Protein AF-A0A537KDX7-F1 (afdb_monomer)

Secondary structure (DSSP, 8-state):
--PPPPPP-PPPP--PPPHHHHHHHHHHHHHHHHHHHHHHHHHHHHHHHHHHHHHHHHHHHHHHHHHHHHTS---S--S----SEEEEEETTSPPPEE--TT-S--SS-PEEPPPPPTT--EEEEEEEEEEETTTEEEEEEEEEEEEETTEEEEEEEEEEE--PPPP-

Structure (mmCIF, N/CA/C/O backbone):
data_AF-A0A537KDX7-F1
#
_entry.id   AF-A0A537KDX7-F1
#
loop_
_atom_site.group_PDB
_atom_site.id
_atom_site.type_symbol
_atom_site.label_atom_id
_atom_site.label_alt_id
_atom_site.label_comp_id
_atom_site.label_asym_id
_atom_site.label_entity_id
_atom_site.label_seq_id
_atom_site.pdbx_PDB_ins_code
_atom_site.Cartn_x
_atom_site.Cartn_y
_atom_site.Cartn_z
_atom_site.occupancy
_atom_site.B_iso_or_equiv
_atom_site.auth_seq_id
_atom_site.auth_comp_id
_atom_site.auth_asym_id
_atom_site.auth_atom_id
_atom_site.pdbx_PDB_model_num
ATOM 1 N N . MET A 1 1 ? 68.670 22.300 -76.523 1.00 43.84 1 MET A N 1
ATOM 2 C CA . MET A 1 1 ? 68.417 22.563 -75.090 1.00 43.84 1 MET A CA 1
ATOM 3 C C . MET A 1 1 ? 67.185 21.775 -74.687 1.00 43.84 1 MET A C 1
ATOM 5 O O . MET A 1 1 ? 66.101 22.078 -75.159 1.00 43.84 1 MET A O 1
ATOM 9 N N . SER A 1 2 ? 67.375 20.703 -73.927 1.00 44.22 2 SER A N 1
ATOM 10 C CA . SER A 1 2 ? 66.351 19.723 -73.549 1.00 44.22 2 SER A CA 1
ATOM 11 C C . SER A 1 2 ? 66.061 19.840 -72.051 1.00 44.22 2 SER A C 1
ATOM 13 O O . SER A 1 2 ? 66.979 19.718 -71.242 1.00 44.22 2 SER A O 1
ATOM 15 N N . HIS A 1 3 ? 64.804 20.109 -71.690 1.00 48.22 3 HIS A N 1
ATOM 16 C CA . HIS A 1 3 ? 64.351 20.210 -70.299 1.00 48.22 3 HIS A CA 1
ATOM 17 C C . HIS A 1 3 ? 64.271 18.824 -69.631 1.00 48.22 3 HIS A C 1
ATOM 19 O O . HIS A 1 3 ? 63.777 17.886 -70.260 1.00 48.22 3 HIS A O 1
ATOM 25 N N . PRO A 1 4 ? 64.699 18.673 -68.363 1.00 58.78 4 PRO A N 1
ATOM 26 C CA . PRO A 1 4 ? 64.506 17.438 -67.616 1.00 58.78 4 PRO A CA 1
ATOM 27 C C . PRO A 1 4 ? 63.061 17.324 -67.105 1.00 58.78 4 PRO A C 1
ATOM 29 O O . PRO A 1 4 ? 62.503 18.260 -66.534 1.00 58.78 4 PRO A O 1
ATOM 32 N N . VAL A 1 5 ? 62.467 16.148 -67.304 1.00 63.41 5 VAL A N 1
ATOM 33 C CA . VAL A 1 5 ? 61.167 15.751 -66.749 1.00 63.41 5 VAL A CA 1
ATOM 34 C C . VAL A 1 5 ? 61.370 15.325 -65.293 1.00 63.41 5 VAL A C 1
ATOM 36 O O . VAL A 1 5 ? 62.139 14.406 -65.020 1.00 63.41 5 VAL A O 1
ATOM 39 N N . TYR A 1 6 ? 60.679 15.970 -64.352 1.00 64.06 6 TYR A N 1
ATOM 40 C CA . TYR A 1 6 ? 60.616 15.508 -62.964 1.00 64.06 6 TYR A CA 1
ATOM 41 C C . TYR A 1 6 ? 59.585 14.375 -62.845 1.00 64.06 6 TYR A C 1
ATOM 43 O O . TYR A 1 6 ? 58.424 14.590 -63.201 1.00 64.06 6 TYR A O 1
ATOM 51 N N . PRO A 1 7 ? 59.941 13.186 -62.324 1.00 57.25 7 PRO A N 1
ATOM 52 C CA . PRO A 1 7 ? 58.948 12.170 -62.019 1.00 57.25 7 PRO A CA 1
ATOM 53 C C . PRO A 1 7 ? 58.083 12.649 -60.848 1.00 57.25 7 PRO A C 1
ATOM 55 O O . PRO A 1 7 ? 58.576 12.987 -59.769 1.00 57.25 7 PRO A O 1
ATOM 58 N N . GLY A 1 8 ? 56.778 12.722 -61.106 1.00 53.59 8 GLY A N 1
ATOM 59 C CA . GLY A 1 8 ? 55.772 13.183 -60.163 1.00 53.59 8 GLY A CA 1
ATOM 60 C C . GLY A 1 8 ? 55.800 12.398 -58.855 1.00 53.59 8 GLY A C 1
ATOM 61 O O . GLY A 1 8 ? 55.867 11.169 -58.836 1.00 53.59 8 GLY A O 1
ATOM 62 N N . ARG A 1 9 ? 55.702 13.122 -57.737 1.00 55.25 9 ARG A N 1
ATOM 63 C CA . ARG A 1 9 ? 55.339 12.530 -56.449 1.00 55.25 9 ARG A CA 1
ATOM 64 C C . ARG A 1 9 ? 53.934 11.951 -56.573 1.00 55.25 9 ARG A C 1
ATOM 66 O O . ARG A 1 9 ? 52.971 12.702 -56.700 1.00 55.25 9 ARG A O 1
ATOM 73 N N . SER A 1 10 ? 53.810 10.633 -56.484 1.00 59.00 10 SER A N 1
ATOM 74 C CA . SER A 1 10 ? 52.524 10.001 -56.207 1.00 59.00 10 SER A CA 1
ATOM 75 C C . SER A 1 10 ? 52.040 10.480 -54.827 1.00 59.00 10 SER A C 1
ATOM 77 O O . SER A 1 10 ? 52.802 10.375 -53.858 1.00 59.00 10 SER A O 1
ATOM 79 N N . PRO A 1 11 ? 50.821 11.030 -54.691 1.00 57.97 11 PRO A N 1
ATOM 80 C CA . PRO A 1 11 ? 50.271 11.331 -53.377 1.00 57.97 11 PRO A CA 1
ATOM 81 C C . PRO A 1 11 ? 50.150 10.027 -52.578 1.00 57.97 11 PRO A C 1
ATOM 83 O O . PRO A 1 11 ? 49.648 9.019 -53.076 1.00 57.97 11 PRO A O 1
ATOM 86 N N . ARG A 1 12 ? 50.655 10.027 -51.336 1.00 57.28 12 ARG A N 1
ATOM 87 C CA . ARG A 1 12 ? 50.469 8.909 -50.400 1.00 57.28 12 ARG A CA 1
ATOM 88 C C . ARG A 1 12 ? 48.969 8.722 -50.184 1.00 57.28 12 ARG A C 1
ATOM 90 O O . ARG A 1 12 ? 48.268 9.677 -49.866 1.00 57.28 12 ARG A O 1
ATOM 97 N N . GLY A 1 13 ? 48.515 7.497 -50.436 1.00 54.50 13 GLY A N 1
ATOM 98 C CA . GLY A 1 13 ? 47.115 7.153 -50.621 1.00 54.50 13 GLY A CA 1
ATOM 99 C C . GLY A 1 13 ? 46.193 7.642 -49.510 1.00 54.50 13 GLY A C 1
ATOM 100 O O . GLY A 1 13 ? 46.395 7.341 -48.334 1.00 54.50 13 GLY A O 1
ATOM 101 N N . GLN A 1 14 ? 45.113 8.302 -49.923 1.00 54.16 14 GLN A N 1
ATOM 102 C CA . GLN A 1 14 ? 43.831 8.152 -49.249 1.00 54.16 14 GLN A CA 1
ATOM 103 C C . GLN A 1 14 ? 43.504 6.655 -49.258 1.00 54.16 14 GLN A C 1
ATOM 105 O O . GLN A 1 14 ? 43.046 6.112 -50.263 1.00 54.16 14 GLN A O 1
ATOM 110 N N . ARG A 1 15 ? 43.814 5.952 -48.166 1.00 57.34 15 ARG A N 1
ATOM 111 C CA . ARG A 1 15 ? 43.278 4.610 -47.946 1.00 57.34 15 ARG A CA 1
ATOM 112 C C . ARG A 1 15 ? 41.784 4.784 -47.699 1.00 57.34 15 ARG A C 1
ATOM 114 O O . ARG A 1 15 ? 41.383 5.229 -46.629 1.00 57.34 15 ARG A O 1
ATOM 121 N N . GLY A 1 16 ? 40.987 4.516 -48.731 1.00 61.62 16 GLY A N 1
ATOM 122 C CA . GLY A 1 16 ? 39.553 4.321 -48.574 1.00 61.62 16 GLY A CA 1
ATOM 123 C C . GLY A 1 16 ? 39.299 3.221 -47.546 1.00 61.62 16 GLY A C 1
ATOM 124 O O . GLY A 1 16 ? 40.074 2.268 -47.453 1.00 61.62 16 GLY A O 1
ATOM 125 N N . PHE A 1 17 ? 38.241 3.396 -46.761 1.00 59.91 17 PHE A N 1
ATOM 126 C CA . PHE A 1 17 ? 37.810 2.442 -45.747 1.00 59.91 17 PHE A CA 1
ATOM 127 C C . PHE A 1 17 ? 37.608 1.069 -46.397 1.00 59.91 17 PHE A C 1
ATOM 129 O O . PHE A 1 17 ? 36.909 0.947 -47.407 1.00 59.91 17 PHE A O 1
ATOM 136 N N . THR A 1 18 ? 38.253 0.039 -45.864 1.00 79.25 18 THR A N 1
ATOM 137 C CA . THR A 1 18 ? 38.094 -1.319 -46.388 1.00 79.25 18 THR A CA 1
ATOM 138 C C . THR A 1 18 ? 36.728 -1.874 -45.981 1.00 79.25 18 THR A C 1
ATOM 140 O O . THR A 1 18 ? 36.206 -1.548 -44.916 1.00 79.25 18 THR A O 1
ATOM 143 N N . ILE A 1 19 ? 36.141 -2.755 -46.803 1.00 74.56 19 ILE A N 1
ATOM 144 C CA . ILE A 1 19 ? 34.853 -3.414 -46.497 1.00 74.56 19 ILE A CA 1
ATOM 145 C C . ILE A 1 19 ? 34.894 -4.070 -45.105 1.00 74.56 19 ILE A C 1
ATOM 147 O O . ILE A 1 19 ? 33.922 -4.014 -44.357 1.00 74.56 19 ILE A O 1
ATOM 151 N N . ILE A 1 20 ? 36.045 -4.635 -44.733 1.00 79.44 20 ILE A N 1
ATOM 152 C CA . ILE A 1 20 ? 36.274 -5.261 -43.426 1.00 79.44 20 ILE A CA 1
ATOM 153 C C . ILE A 1 20 ? 36.180 -4.230 -42.295 1.00 79.44 20 ILE A C 1
ATOM 155 O O . ILE A 1 20 ? 35.521 -4.500 -41.293 1.00 79.44 20 ILE A O 1
ATOM 159 N N . GLU A 1 21 ? 36.775 -3.044 -42.450 1.00 76.62 21 GLU A N 1
ATOM 160 C CA . GLU A 1 21 ? 36.653 -1.961 -41.467 1.00 76.62 21 GLU A CA 1
ATOM 161 C C . GLU A 1 21 ? 35.195 -1.496 -41.333 1.00 76.62 21 GLU A C 1
ATOM 163 O O . GLU A 1 21 ? 34.744 -1.251 -40.212 1.00 76.62 21 GLU A O 1
ATOM 168 N N . THR A 1 22 ? 34.418 -1.421 -42.426 1.00 81.44 22 THR A N 1
ATOM 169 C CA . THR A 1 22 ? 32.986 -1.050 -42.370 1.00 81.44 22 THR A CA 1
A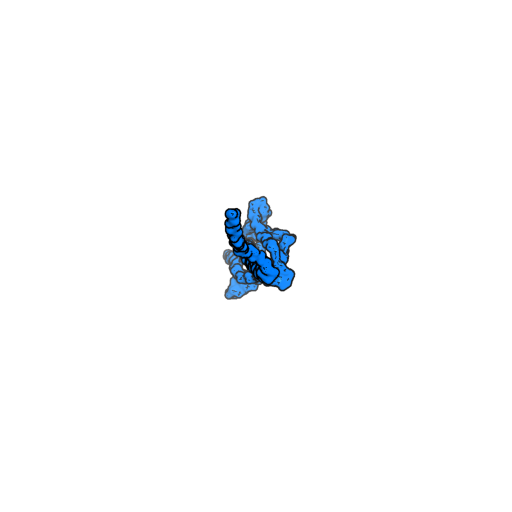TOM 170 C C . THR A 1 22 ? 32.162 -2.102 -41.640 1.00 81.44 22 THR A C 1
ATOM 172 O O . THR A 1 22 ? 31.346 -1.760 -40.783 1.00 81.44 22 THR A O 1
ATOM 175 N N . VAL A 1 23 ? 32.388 -3.382 -41.938 1.00 82.00 23 VAL A N 1
ATOM 176 C CA . VAL A 1 23 ? 31.689 -4.498 -41.287 1.00 82.00 23 VAL A CA 1
ATOM 177 C C . VAL A 1 23 ? 32.046 -4.567 -39.800 1.00 82.00 23 VAL A C 1
ATOM 179 O O . VAL A 1 23 ? 31.155 -4.686 -38.967 1.00 82.00 23 VAL A O 1
ATOM 182 N N . MET A 1 24 ? 33.322 -4.399 -39.440 1.00 83.62 24 MET A N 1
ATOM 183 C CA . MET A 1 24 ? 33.750 -4.321 -38.037 1.00 83.62 24 MET A CA 1
ATOM 184 C C . MET A 1 24 ? 33.134 -3.116 -37.318 1.00 83.62 24 MET A C 1
ATOM 186 O O . MET A 1 24 ? 32.617 -3.260 -36.214 1.00 83.62 24 MET A O 1
ATOM 190 N N . SER A 1 25 ? 33.134 -1.938 -37.947 1.00 79.88 25 SER A N 1
ATOM 191 C CA . SER A 1 25 ? 32.582 -0.715 -37.346 1.00 79.88 25 SER A CA 1
ATOM 192 C C . SER A 1 25 ? 31.074 -0.819 -37.128 1.00 79.88 25 SER A C 1
ATOM 194 O O . SER A 1 25 ? 30.577 -0.440 -36.073 1.00 79.88 25 SER A O 1
ATOM 196 N N . THR A 1 26 ? 30.341 -1.373 -38.096 1.00 84.12 26 THR A N 1
ATOM 197 C CA . THR A 1 26 ? 28.890 -1.596 -37.976 1.00 84.12 26 THR A CA 1
ATOM 198 C C . THR A 1 26 ? 28.559 -2.685 -36.961 1.00 84.12 26 THR A C 1
ATOM 200 O O . THR A 1 26 ? 27.623 -2.509 -36.185 1.00 84.12 26 THR A O 1
ATOM 203 N N . ALA A 1 27 ? 29.350 -3.761 -36.890 1.00 83.38 27 ALA A N 1
ATOM 204 C CA . ALA A 1 27 ? 29.192 -4.797 -35.874 1.00 83.38 27 ALA A CA 1
ATOM 205 C C . ALA A 1 27 ? 29.438 -4.252 -34.457 1.00 83.38 27 ALA A C 1
ATOM 207 O O . ALA A 1 27 ? 28.610 -4.454 -33.570 1.00 83.38 27 ALA A O 1
ATOM 208 N N . LEU A 1 28 ? 30.528 -3.505 -34.249 1.00 87.62 28 LEU A N 1
ATOM 209 C CA . LEU A 1 28 ? 30.831 -2.870 -32.962 1.00 87.62 28 LEU A CA 1
ATOM 210 C C . LEU A 1 28 ? 29.760 -1.851 -32.571 1.00 87.62 28 LEU A C 1
ATOM 212 O O . LEU A 1 28 ? 29.307 -1.845 -31.428 1.00 87.62 28 LEU A O 1
ATOM 216 N N . LEU A 1 29 ? 29.305 -1.033 -33.521 1.00 88.12 29 LEU A N 1
ATOM 217 C CA . LEU A 1 29 ? 28.218 -0.087 -33.289 1.00 88.12 29 LEU A CA 1
ATOM 218 C C . LEU A 1 29 ? 26.916 -0.813 -32.920 1.00 88.12 29 LEU A C 1
ATOM 220 O O . LEU A 1 29 ? 26.250 -0.414 -31.969 1.00 88.12 29 LEU A O 1
ATOM 224 N N . GLY A 1 30 ? 26.587 -1.911 -33.603 1.00 83.56 30 GLY A N 1
ATOM 225 C CA . GLY A 1 30 ? 25.431 -2.746 -33.276 1.00 83.56 30 GLY A CA 1
ATOM 226 C C . GLY A 1 30 ? 25.497 -3.311 -31.855 1.00 83.56 30 GLY A C 1
ATOM 227 O O . GLY A 1 30 ? 24.522 -3.216 -31.110 1.00 83.56 30 GLY A O 1
ATOM 228 N N . ILE A 1 31 ? 26.658 -3.827 -31.441 1.00 87.44 31 ILE A N 1
ATOM 229 C CA . ILE A 1 31 ? 26.875 -4.344 -30.080 1.00 87.44 31 ILE A CA 1
ATOM 230 C C . ILE A 1 31 ? 26.728 -3.228 -29.038 1.00 87.44 31 ILE A C 1
ATOM 232 O O . ILE A 1 31 ? 26.066 -3.426 -28.016 1.00 87.44 31 ILE A O 1
ATOM 236 N N . LEU A 1 32 ? 27.299 -2.047 -29.292 1.00 86.06 32 LEU A N 1
ATOM 237 C CA . LEU A 1 32 ? 27.189 -0.901 -28.387 1.00 86.06 32 LEU A CA 1
ATOM 238 C C . LEU A 1 32 ? 25.740 -0.427 -28.244 1.00 86.06 32 LEU A C 1
ATOM 240 O O . LEU A 1 32 ? 25.285 -0.202 -27.123 1.00 86.06 32 LEU A O 1
ATOM 244 N N . VAL A 1 33 ? 24.997 -0.333 -29.351 1.00 90.06 33 VAL A N 1
ATOM 245 C CA . VAL A 1 33 ? 23.582 0.065 -29.342 1.00 90.06 33 VAL A CA 1
ATOM 246 C C . VAL A 1 33 ? 22.732 -0.948 -28.577 1.00 90.06 33 VAL A C 1
ATOM 248 O O . VAL A 1 33 ? 21.937 -0.549 -27.728 1.00 90.06 33 VAL A O 1
ATOM 251 N N . LEU A 1 34 ? 22.922 -2.250 -28.814 1.00 87.19 34 LEU A N 1
ATOM 252 C CA . LEU A 1 34 ? 22.186 -3.299 -28.101 1.00 87.19 34 LEU A CA 1
ATOM 253 C C . LEU A 1 34 ? 22.481 -3.285 -26.597 1.00 87.19 34 LEU A C 1
ATOM 255 O O . LEU A 1 34 ? 21.560 -3.393 -25.788 1.00 87.19 34 LEU A O 1
ATOM 259 N N . SER A 1 35 ? 23.746 -3.096 -26.220 1.00 82.69 35 SER A N 1
ATOM 260 C CA . SER A 1 35 ? 24.166 -3.032 -24.815 1.00 82.69 35 SER A CA 1
ATOM 261 C C . SER A 1 35 ? 23.595 -1.798 -24.112 1.00 82.69 35 SER A C 1
ATOM 263 O O . SER A 1 35 ? 23.054 -1.905 -23.011 1.00 82.69 35 SER A O 1
ATOM 265 N N . ALA A 1 36 ? 23.660 -0.633 -24.763 1.00 82.44 36 ALA A N 1
ATOM 266 C CA . ALA A 1 36 ? 23.103 0.612 -24.242 1.00 82.44 36 ALA A CA 1
ATOM 267 C C . ALA A 1 36 ? 21.577 0.530 -24.091 1.00 82.44 36 ALA A C 1
ATOM 269 O O . ALA A 1 36 ? 21.038 0.930 -23.059 1.00 82.44 36 ALA A O 1
ATOM 270 N N . LEU A 1 37 ? 20.883 -0.036 -25.083 1.00 87.62 37 LEU A N 1
ATOM 271 C CA . LEU A 1 37 ? 19.435 -0.221 -25.033 1.00 87.62 37 LEU A CA 1
ATOM 272 C C . LEU A 1 37 ? 19.030 -1.201 -23.925 1.00 87.62 37 LEU A C 1
ATOM 274 O O . LEU A 1 37 ? 18.112 -0.908 -23.161 1.00 87.62 37 LEU A O 1
ATOM 278 N N . GLY A 1 38 ? 19.739 -2.326 -23.792 1.00 83.88 38 GLY A N 1
ATOM 279 C CA . GLY A 1 38 ? 19.518 -3.288 -22.711 1.00 83.88 38 GLY A CA 1
ATOM 280 C C . GLY A 1 38 ? 19.712 -2.663 -21.327 1.00 83.88 38 GLY A C 1
ATOM 281 O O . GLY A 1 38 ? 18.856 -2.818 -20.456 1.00 83.88 38 GLY A O 1
ATOM 282 N N . GLY A 1 39 ? 20.788 -1.890 -21.144 1.00 79.88 39 GLY A N 1
ATOM 283 C CA . GLY A 1 39 ? 21.057 -1.168 -19.897 1.00 79.88 39 GLY A CA 1
ATOM 284 C C . GLY A 1 39 ? 20.000 -0.110 -19.572 1.00 79.88 39 GLY A C 1
ATOM 285 O O . GLY A 1 39 ? 19.565 -0.002 -18.426 1.00 79.88 39 GLY A O 1
ATOM 286 N N . LEU A 1 40 ? 19.530 0.632 -20.577 1.00 84.06 40 LEU A N 1
ATOM 287 C CA . LEU A 1 40 ? 18.494 1.653 -20.412 1.00 84.06 40 LEU A CA 1
ATOM 288 C C . LEU A 1 40 ? 17.144 1.031 -20.034 1.00 84.06 40 LEU A C 1
ATOM 290 O O . LEU A 1 40 ? 16.499 1.500 -19.096 1.00 84.06 40 LEU A O 1
ATOM 294 N N . LEU A 1 41 ? 16.734 -0.047 -20.709 1.00 82.88 41 LEU A N 1
ATOM 295 C CA . LEU A 1 41 ? 15.504 -0.772 -20.376 1.00 82.88 41 LEU A CA 1
ATOM 296 C C . LEU A 1 41 ? 15.564 -1.342 -18.956 1.00 82.88 41 LEU A C 1
ATOM 298 O O . LEU A 1 41 ? 14.611 -1.190 -18.192 1.00 82.88 41 LEU A O 1
ATOM 302 N N . PHE A 1 42 ? 16.700 -1.934 -18.579 1.00 80.38 42 PHE A N 1
ATOM 303 C CA . PHE A 1 42 ? 16.916 -2.431 -17.223 1.00 80.38 42 PHE A CA 1
ATOM 304 C C . PHE A 1 42 ? 16.827 -1.306 -16.181 1.00 80.38 42 PHE A C 1
ATOM 306 O O . PHE A 1 42 ? 16.100 -1.434 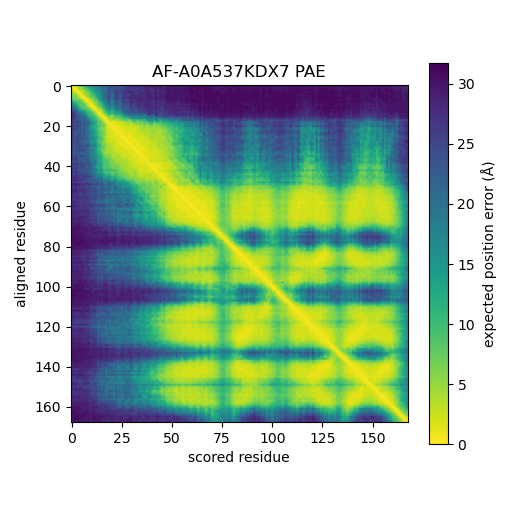-15.194 1.00 80.38 42 PHE A O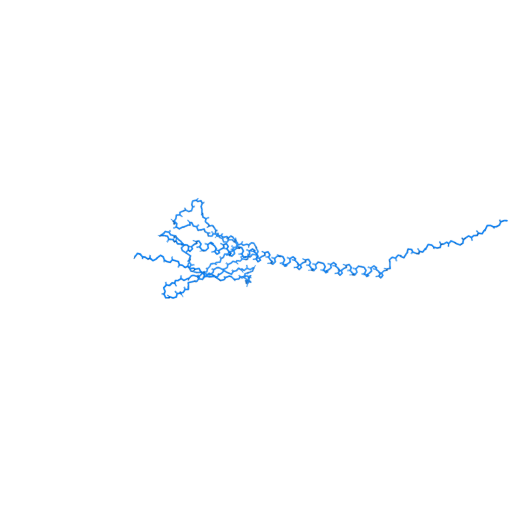 1
ATOM 313 N N . GLY A 1 43 ? 17.492 -0.174 -16.429 1.00 67.56 43 GLY A N 1
ATOM 314 C CA . GLY A 1 43 ? 17.446 0.995 -15.550 1.00 67.56 43 GLY A CA 1
ATOM 315 C C . GLY A 1 43 ? 16.033 1.563 -15.386 1.00 67.56 43 GLY A C 1
ATOM 316 O O . GLY A 1 43 ? 15.616 1.867 -14.270 1.00 67.56 43 GLY A O 1
ATOM 317 N N . MET A 1 44 ? 15.250 1.635 -16.468 1.00 76.81 44 MET A N 1
ATOM 318 C CA . MET A 1 44 ? 13.849 2.070 -16.406 1.00 76.81 44 MET A CA 1
ATOM 319 C C . MET A 1 44 ? 12.976 1.118 -15.584 1.00 76.81 44 MET A C 1
ATOM 321 O O . MET A 1 44 ? 12.132 1.577 -14.81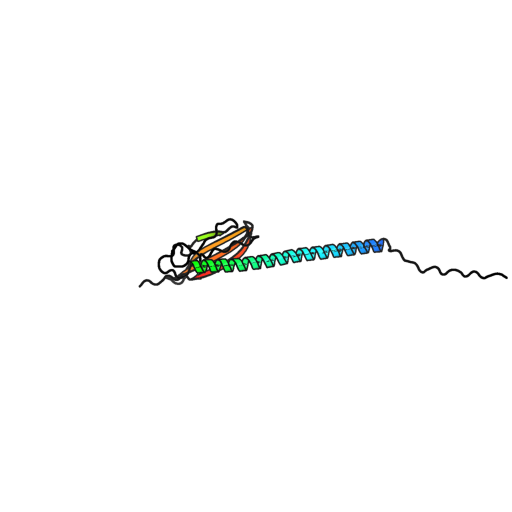3 1.00 76.81 44 MET A O 1
ATOM 325 N N . VAL A 1 45 ? 13.169 -0.197 -15.720 1.00 74.00 45 VAL A N 1
ATOM 326 C CA . VAL A 1 45 ? 12.440 -1.192 -14.917 1.00 74.00 45 VAL A CA 1
ATOM 327 C C . VAL A 1 45 ? 12.795 -1.052 -13.438 1.00 74.00 45 VAL A C 1
ATOM 329 O O . VAL A 1 45 ? 11.901 -1.052 -12.591 1.00 74.00 45 VAL A O 1
ATOM 332 N N . GLN A 1 46 ? 14.076 -0.860 -13.121 1.00 76.12 46 GLN A N 1
ATOM 333 C CA . GLN A 1 46 ? 14.527 -0.667 -11.745 1.00 76.12 46 GLN A CA 1
ATOM 334 C C . GLN A 1 46 ? 13.965 0.626 -11.131 1.00 76.12 46 GLN A C 1
ATOM 336 O O . GLN A 1 46 ? 13.473 0.599 -10.002 1.00 76.12 46 GLN A O 1
ATOM 341 N N . ALA A 1 47 ? 13.968 1.730 -11.884 1.00 69.62 47 ALA A N 1
ATOM 342 C CA . ALA A 1 47 ? 13.407 3.011 -11.452 1.00 69.62 47 ALA A CA 1
ATOM 343 C C . ALA A 1 47 ? 11.884 2.948 -11.246 1.00 69.62 47 ALA A C 1
ATOM 345 O O . ALA A 1 47 ? 11.362 3.485 -10.272 1.00 69.62 47 ALA A O 1
ATOM 346 N N . ARG A 1 48 ? 11.155 2.237 -12.114 1.00 73.81 48 ARG A N 1
ATOM 347 C CA . ARG A 1 48 ? 9.719 1.977 -11.903 1.00 73.81 48 ARG A CA 1
ATOM 348 C C . ARG A 1 48 ? 9.482 1.131 -10.656 1.00 73.81 48 ARG A C 1
ATOM 350 O O . ARG A 1 48 ? 8.565 1.406 -9.890 1.00 73.81 48 ARG A O 1
ATOM 357 N N . GLY A 1 49 ? 10.330 0.131 -10.421 1.00 76.19 49 GLY A N 1
ATOM 358 C CA . GLY A 1 49 ? 10.278 -0.686 -9.213 1.00 76.19 49 GLY A CA 1
ATOM 359 C C . GLY A 1 49 ? 10.456 0.140 -7.935 1.00 76.19 49 GLY A C 1
ATOM 360 O O . GLY A 1 49 ? 9.686 -0.033 -6.990 1.00 76.19 49 GLY A O 1
ATOM 361 N N . SER A 1 50 ? 11.426 1.061 -7.901 1.00 74.75 50 SER A N 1
ATOM 362 C CA . SER A 1 50 ? 11.641 1.933 -6.737 1.00 74.75 50 SER A CA 1
ATOM 363 C C . SER A 1 50 ? 10.503 2.937 -6.544 1.00 74.75 50 SER A C 1
ATOM 365 O O . SER A 1 50 ? 10.059 3.130 -5.413 1.00 74.75 50 SER A O 1
ATOM 367 N N . GLN A 1 51 ? 9.971 3.502 -7.630 1.00 82.94 51 GLN A N 1
ATOM 368 C CA . GLN A 1 51 ? 8.813 4.392 -7.583 1.0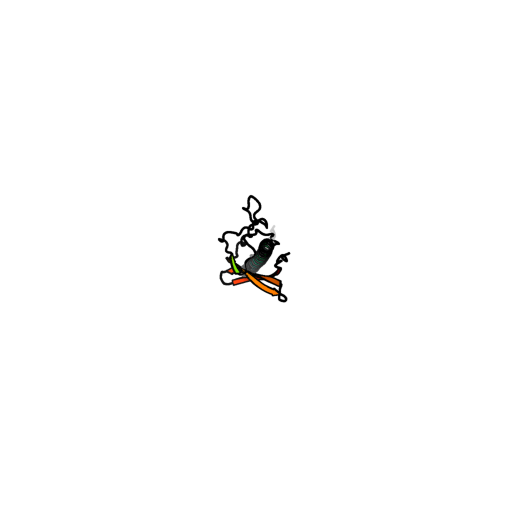0 82.94 51 GLN A CA 1
ATOM 369 C C . GLN A 1 51 ? 7.566 3.681 -7.036 1.00 82.94 51 GLN A C 1
ATOM 371 O O . GLN A 1 51 ? 6.902 4.216 -6.151 1.00 82.94 51 GLN A O 1
ATOM 376 N N . ASN A 1 52 ? 7.285 2.456 -7.489 1.00 85.75 52 ASN A N 1
ATOM 377 C CA . ASN A 1 52 ? 6.148 1.668 -7.004 1.00 85.75 52 ASN A CA 1
ATOM 378 C C . ASN A 1 52 ? 6.296 1.305 -5.522 1.00 85.75 52 ASN A C 1
ATOM 380 O O . ASN A 1 52 ? 5.315 1.330 -4.783 1.00 85.75 52 ASN A O 1
ATOM 384 N N . ARG A 1 53 ? 7.520 1.004 -5.063 1.00 84.38 53 ARG A N 1
ATOM 385 C CA . ARG A 1 53 ? 7.793 0.755 -3.638 1.00 84.38 53 ARG A CA 1
ATOM 386 C C . ARG A 1 53 ? 7.570 1.999 -2.787 1.00 84.38 53 ARG A C 1
ATOM 388 O O . ARG A 1 53 ? 6.956 1.889 -1.731 1.00 84.38 53 ARG A O 1
ATOM 395 N N . ALA A 1 54 ? 8.039 3.157 -3.247 1.00 84.75 54 ALA A N 1
ATOM 396 C CA . ALA A 1 54 ? 7.823 4.418 -2.550 1.00 84.75 54 ALA A CA 1
ATOM 397 C C . ALA A 1 54 ? 6.327 4.758 -2.473 1.00 84.75 54 ALA A C 1
ATOM 399 O O . ALA A 1 54 ? 5.826 5.025 -1.387 1.00 84.75 54 ALA A O 1
ATOM 400 N N . ALA A 1 55 ? 5.601 4.652 -3.591 1.00 87.50 55 ALA A N 1
ATOM 401 C CA . ALA A 1 55 ? 4.160 4.895 -3.637 1.00 87.50 55 ALA A CA 1
ATOM 402 C C . ALA A 1 55 ? 3.380 3.948 -2.708 1.00 87.50 55 ALA A C 1
ATOM 404 O O . ALA A 1 55 ? 2.518 4.396 -1.950 1.00 87.50 55 ALA A O 1
ATOM 405 N N . ALA A 1 56 ? 3.720 2.653 -2.718 1.00 88.75 56 ALA A N 1
ATOM 406 C CA . ALA A 1 56 ? 3.131 1.669 -1.815 1.00 88.75 56 ALA A CA 1
ATOM 407 C C . ALA A 1 56 ? 3.387 2.022 -0.344 1.00 88.75 56 ALA A C 1
ATOM 409 O O . ALA A 1 56 ? 2.449 2.011 0.444 1.00 88.75 56 ALA A O 1
ATOM 410 N N . ALA A 1 57 ? 4.624 2.374 0.021 1.00 86.56 57 ALA A N 1
ATOM 411 C CA . ALA A 1 57 ? 4.965 2.751 1.392 1.00 86.56 57 ALA A CA 1
ATOM 412 C C . ALA A 1 57 ? 4.183 3.989 1.851 1.00 86.56 57 ALA A C 1
ATOM 414 O O . ALA A 1 57 ? 3.516 3.938 2.881 1.00 86.56 57 ALA A O 1
ATOM 415 N N . THR A 1 58 ? 4.170 5.055 1.043 1.00 89.50 58 THR A N 1
ATOM 416 C CA . THR A 1 58 ? 3.440 6.289 1.376 1.00 89.50 58 THR A CA 1
ATOM 417 C C . THR A 1 58 ? 1.938 6.059 1.520 1.00 89.50 58 THR A C 1
ATOM 419 O O . THR A 1 58 ? 1.299 6.656 2.383 1.00 89.50 58 THR A O 1
ATOM 422 N N . TRP A 1 59 ? 1.364 5.178 0.696 1.00 93.31 59 TRP A N 1
ATOM 423 C CA . TRP A 1 59 ? -0.055 4.855 0.786 1.00 93.31 59 TRP A CA 1
ATOM 424 C C . TRP A 1 59 ? -0.371 4.001 2.013 1.00 93.31 59 TRP A C 1
ATOM 426 O O . TRP A 1 59 ? -1.318 4.309 2.727 1.00 93.31 59 TRP A O 1
ATOM 436 N N . ILE A 1 60 ? 0.439 2.978 2.302 1.00 90.56 60 ILE A N 1
ATOM 437 C CA . ILE A 1 60 ? 0.262 2.131 3.489 1.00 90.56 60 ILE A CA 1
ATOM 438 C C . ILE A 1 60 ? 0.352 2.971 4.770 1.00 90.56 60 ILE A C 1
ATOM 440 O O . ILE A 1 60 ? -0.443 2.773 5.685 1.00 90.56 60 ILE A O 1
ATOM 444 N N . GLU A 1 61 ? 1.286 3.922 4.840 1.00 89.38 61 GLU A N 1
ATOM 445 C CA . GLU A 1 61 ? 1.403 4.849 5.973 1.00 89.38 61 GLU A CA 1
ATOM 446 C C . GLU A 1 61 ? 0.168 5.748 6.119 1.00 89.38 61 GLU A C 1
ATOM 448 O O . GLU A 1 61 ? -0.336 5.938 7.232 1.00 89.38 61 GLU A O 1
ATOM 453 N N . ALA A 1 62 ? -0.353 6.275 5.007 1.00 88.88 62 ALA A N 1
ATOM 454 C CA . ALA A 1 62 ? -1.572 7.076 5.007 1.00 88.88 62 ALA A CA 1
ATOM 455 C C . ALA A 1 62 ? -2.799 6.252 5.435 1.00 88.88 62 ALA A C 1
ATOM 457 O O . ALA A 1 62 ? -3.600 6.725 6.242 1.00 88.88 62 ALA A O 1
ATOM 458 N N . GLU A 1 63 ? -2.924 5.013 4.950 1.00 89.75 63 GLU A N 1
ATOM 459 C CA . GLU A 1 63 ? -4.025 4.107 5.294 1.00 89.75 63 GLU A CA 1
ATOM 460 C C . GLU A 1 63 ? -3.968 3.722 6.772 1.00 89.75 63 GLU A C 1
ATOM 462 O O . GLU A 1 63 ? -4.957 3.813 7.495 1.00 89.75 63 GLU A O 1
ATOM 467 N N . LEU A 1 64 ? -2.782 3.380 7.273 1.00 87.38 64 LEU A N 1
ATOM 468 C CA . LEU A 1 64 ? -2.582 3.087 8.687 1.00 87.38 64 LEU A CA 1
ATOM 469 C C . LEU A 1 64 ? -2.929 4.298 9.564 1.00 87.38 64 LEU A C 1
ATOM 471 O O . LEU A 1 64 ? -3.592 4.141 10.588 1.00 87.38 64 LEU A O 1
ATOM 475 N N . SER A 1 65 ? -2.551 5.506 9.145 1.00 85.81 65 SER A N 1
ATOM 476 C CA . SER A 1 65 ? -2.915 6.747 9.841 1.00 85.81 65 SER A CA 1
ATOM 477 C C . SER A 1 65 ? -4.431 6.971 9.861 1.00 85.81 65 SER A C 1
ATOM 479 O O . SER A 1 65 ? -4.986 7.352 10.892 1.00 85.81 65 SER A O 1
ATOM 481 N N . PHE A 1 66 ? -5.121 6.684 8.754 1.00 85.19 66 PHE A N 1
ATOM 482 C CA . PHE A 1 66 ? -6.581 6.739 8.675 1.00 85.19 66 PHE A CA 1
ATOM 483 C C . PHE A 1 66 ? -7.252 5.734 9.628 1.00 85.19 66 PHE A C 1
ATOM 485 O O . PHE A 1 66 ? -8.160 6.108 10.374 1.00 85.19 66 PHE A O 1
ATOM 492 N N . LEU A 1 67 ? -6.768 4.489 9.685 1.00 83.56 67 LEU A N 1
ATOM 493 C CA . LEU A 1 67 ? -7.297 3.459 10.593 1.00 83.56 67 LEU A CA 1
ATOM 494 C C . LEU A 1 67 ? -7.032 3.779 12.069 1.00 83.56 67 LEU A C 1
ATOM 496 O O . LEU A 1 67 ? -7.880 3.511 12.922 1.00 83.56 67 LEU A O 1
ATOM 500 N N . LEU A 1 68 ? -5.888 4.396 12.380 1.00 79.75 68 LEU A N 1
ATOM 501 C CA . LEU A 1 68 ? -5.588 4.885 13.727 1.00 79.75 68 LEU A CA 1
ATOM 502 C C . LEU A 1 68 ? -6.574 5.968 14.175 1.00 79.75 68 LEU A C 1
ATOM 504 O O . LEU A 1 68 ? -7.017 5.942 15.322 1.00 79.75 68 LEU A O 1
ATOM 508 N N . LEU A 1 69 ? -6.954 6.884 13.280 1.00 77.00 69 LEU A N 1
ATOM 509 C CA . LEU A 1 69 ? -7.966 7.902 13.575 1.00 77.00 69 LEU A CA 1
ATOM 510 C C . LEU A 1 69 ? -9.336 7.270 13.849 1.00 77.00 69 LEU A C 1
ATOM 512 O O . LEU A 1 69 ? -10.010 7.665 14.801 1.00 77.00 69 LEU A O 1
ATOM 516 N N . GLN A 1 70 ? -9.717 6.242 13.084 1.00 75.06 70 GLN A N 1
ATOM 517 C CA . GLN A 1 70 ? -10.952 5.490 13.334 1.00 75.06 70 GLN A CA 1
ATOM 518 C C . GLN A 1 70 ? -10.957 4.759 14.682 1.00 75.06 70 GLN A C 1
ATOM 520 O O . GLN A 1 70 ? -12.011 4.622 15.300 1.00 75.06 70 GLN A O 1
ATOM 525 N N . ASN A 1 71 ? -9.793 4.306 15.150 1.00 71.81 71 ASN A N 1
ATOM 526 C CA . ASN A 1 71 ? -9.638 3.624 16.435 1.00 71.81 71 ASN A CA 1
ATOM 527 C C . ASN A 1 71 ? -9.345 4.579 17.617 1.00 71.81 71 ASN A C 1
ATOM 529 O O . ASN A 1 71 ? -9.036 4.129 18.722 1.00 71.81 71 ASN A O 1
ATOM 533 N N . GLY A 1 72 ? -9.401 5.899 17.402 1.00 65.06 72 GLY A N 1
ATOM 534 C CA . GLY A 1 72 ? -9.153 6.905 18.436 1.00 65.06 72 GLY A CA 1
ATOM 535 C C . GLY A 1 72 ? -10.190 6.902 19.578 1.00 65.06 72 GLY A C 1
ATOM 536 O O . GLY A 1 72 ? -11.277 6.339 19.440 1.00 65.06 72 GLY A O 1
ATOM 537 N N . PRO A 1 73 ? -9.884 7.543 20.728 1.00 54.25 73 PRO A N 1
ATOM 538 C CA . PRO A 1 73 ? -10.768 7.564 21.892 1.00 54.25 73 PRO A CA 1
ATOM 539 C C . PRO A 1 73 ? -12.083 8.290 21.579 1.00 54.25 73 PRO A C 1
ATOM 541 O O . PRO A 1 73 ? -12.136 9.510 21.430 1.00 54.25 73 PRO A O 1
ATOM 544 N N . CYS A 1 74 ? -13.159 7.515 21.514 1.00 53.59 74 CYS A N 1
ATOM 545 C CA . CYS A 1 74 ? -14.512 7.985 21.255 1.00 53.59 74 CYS A CA 1
ATOM 546 C C . CYS A 1 74 ? -15.308 8.095 22.558 1.00 53.59 74 CYS A C 1
ATOM 548 O O . CYS A 1 74 ? -15.374 7.148 23.340 1.00 53.59 74 CYS A O 1
ATOM 550 N N . THR A 1 75 ? -15.914 9.256 22.815 1.00 51.38 75 THR A N 1
ATOM 551 C CA . THR A 1 75 ? -16.491 9.576 24.130 1.00 51.38 75 THR A CA 1
ATOM 552 C C . THR A 1 75 ? -17.958 9.192 24.316 1.00 51.38 75 THR A C 1
ATOM 554 O O . THR A 1 75 ? -18.404 9.243 25.459 1.00 51.38 75 THR A O 1
ATOM 557 N N . SER A 1 76 ? -18.707 8.799 23.275 1.00 46.91 76 SER A N 1
ATOM 558 C CA . SER A 1 76 ? -20.030 8.125 23.392 1.00 46.91 76 SER A CA 1
ATOM 559 C C . SER A 1 76 ? -20.806 7.975 22.073 1.00 46.91 76 SER A C 1
ATOM 561 O O . SER A 1 76 ? -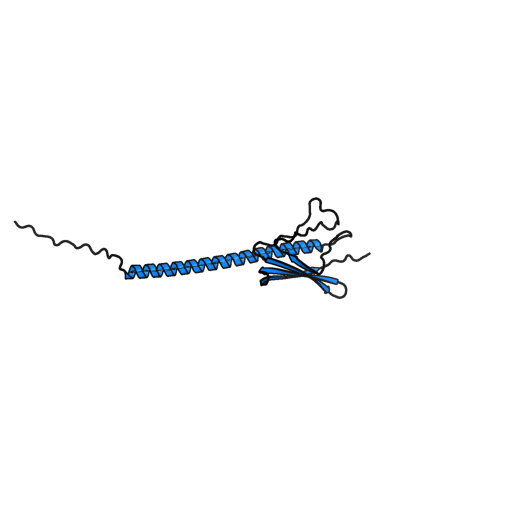21.737 7.179 22.031 1.00 46.91 76 SER A O 1
ATOM 563 N N . THR A 1 77 ? -20.456 8.694 21.000 1.00 47.16 77 THR A N 1
ATOM 564 C CA . THR A 1 77 ? -21.310 8.805 19.791 1.00 47.16 77 THR A CA 1
ATOM 565 C C . THR A 1 77 ? -20.627 8.452 18.466 1.00 47.16 77 THR A C 1
ATOM 567 O O . THR A 1 77 ? -21.118 8.802 17.399 1.00 47.16 77 THR A O 1
ATOM 570 N N . CYS A 1 78 ? -19.512 7.725 18.472 1.00 53.00 78 CYS A N 1
ATOM 571 C CA . CYS A 1 78 ? -18.881 7.321 17.215 1.00 53.00 78 CYS A CA 1
ATOM 572 C C . CYS A 1 78 ? -19.634 6.176 16.540 1.00 53.00 78 CYS A C 1
ATOM 574 O O . CYS A 1 78 ? -19.611 5.045 17.016 1.00 53.00 78 CYS A O 1
ATOM 576 N N . ASN A 1 79 ? -20.224 6.458 15.381 1.00 44.59 79 ASN A N 1
ATOM 577 C CA . ASN A 1 79 ? -20.961 5.479 14.580 1.00 44.59 79 ASN A CA 1
ATOM 578 C C . ASN A 1 79 ? -20.077 4.456 13.841 1.00 44.59 79 ASN A C 1
ATOM 580 O O . ASN A 1 79 ? -20.606 3.678 13.055 1.00 44.59 79 ASN A O 1
ATOM 584 N N . SER A 1 80 ? -18.755 4.430 14.049 1.00 53.97 80 SER A N 1
ATOM 585 C CA . SER A 1 80 ? -17.904 3.429 13.394 1.00 53.97 80 SER A CA 1
ATOM 586 C C . SER A 1 80 ? -16.567 3.231 14.121 1.00 53.97 80 SER A C 1
ATOM 588 O O . SER A 1 80 ? -15.555 3.775 13.677 1.00 53.97 80 SER A O 1
ATOM 590 N N . PRO A 1 81 ? -16.524 2.491 15.249 1.00 62.31 81 PRO A N 1
ATOM 591 C CA . PRO A 1 81 ? -15.256 1.955 15.741 1.00 62.31 81 PRO A CA 1
ATOM 592 C C . PRO A 1 81 ? -14.606 1.088 14.654 1.00 62.31 81 PRO A C 1
ATOM 594 O O . PRO A 1 81 ? -15.306 0.512 13.816 1.00 62.31 81 PRO A O 1
ATOM 597 N N . LEU A 1 82 ? -13.274 0.992 14.666 1.00 74.06 82 LEU A N 1
ATOM 598 C CA . LEU A 1 82 ? -12.539 0.145 13.729 1.00 74.06 82 LEU A CA 1
ATOM 599 C C . LEU A 1 82 ? -13.040 -1.308 13.846 1.00 74.06 82 LEU A C 1
ATOM 601 O O . LEU A 1 82 ? -12.827 -1.972 14.861 1.00 74.06 82 LEU A O 1
ATOM 605 N N . ALA A 1 83 ? -13.754 -1.782 12.825 1.00 76.56 83 ALA A N 1
ATOM 606 C CA . ALA A 1 83 ? -14.415 -3.079 12.860 1.00 76.56 83 ALA A CA 1
ATOM 607 C C . ALA A 1 83 ? -13.437 -4.210 12.522 1.00 76.56 83 ALA A C 1
ATOM 609 O O . ALA A 1 83 ? -12.691 -4.138 11.545 1.00 76.56 83 ALA A O 1
ATOM 610 N N . VAL A 1 84 ? -13.484 -5.284 13.312 1.00 84.69 84 VAL A N 1
ATOM 611 C CA . VAL A 1 84 ? -12.805 -6.545 12.992 1.00 84.69 84 VAL A CA 1
ATOM 612 C C . VAL A 1 84 ? -13.421 -7.116 11.719 1.00 84.69 84 VAL A C 1
ATOM 614 O O . VAL A 1 84 ? -14.641 -7.237 11.607 1.00 84.69 84 VAL A O 1
ATOM 617 N N . GLY A 1 85 ? -12.580 -7.482 10.760 1.00 88.19 85 GLY A N 1
ATOM 618 C CA . GLY A 1 85 ? -13.026 -7.968 9.465 1.00 88.19 85 GLY A CA 1
ATOM 619 C C . GLY A 1 85 ? -11.967 -7.791 8.392 1.00 88.19 85 GLY A C 1
ATOM 620 O O . GLY A 1 85 ? -10.877 -7.284 8.639 1.00 88.19 85 GLY A O 1
ATOM 621 N N . THR A 1 86 ? -12.292 -8.227 7.181 1.00 91.12 86 THR A N 1
ATOM 622 C CA . THR A 1 86 ? -11.465 -7.971 6.001 1.00 91.12 86 THR A CA 1
ATOM 623 C C . THR A 1 86 ? -12.252 -7.122 5.027 1.00 91.12 86 THR A C 1
ATOM 625 O O . THR A 1 86 ? -13.422 -7.405 4.770 1.00 91.12 86 THR A O 1
ATOM 628 N N . TYR A 1 87 ? -11.610 -6.098 4.482 1.00 90.56 87 TYR A N 1
ATOM 629 C CA . TYR A 1 87 ? -12.155 -5.313 3.389 1.00 90.56 87 TYR A CA 1
ATOM 630 C C . TYR A 1 87 ? -11.135 -5.199 2.264 1.00 90.56 87 TYR A C 1
ATOM 632 O O . TYR A 1 87 ? -9.922 -5.192 2.482 1.00 90.56 87 TYR A O 1
ATOM 640 N N . THR A 1 88 ? -11.655 -5.125 1.044 1.00 92.81 88 THR A N 1
ATOM 641 C CA . THR A 1 88 ? -10.853 -5.008 -0.167 1.00 92.81 88 THR A CA 1
ATOM 642 C C . THR A 1 88 ? -11.111 -3.655 -0.799 1.00 92.81 88 THR A C 1
ATOM 644 O O . THR A 1 88 ? -12.256 -3.305 -1.087 1.00 92.81 88 THR A O 1
ATOM 647 N N . MET A 1 89 ? -10.041 -2.903 -1.018 1.00 91.75 89 MET A N 1
ATOM 648 C CA . MET A 1 89 ? -10.073 -1.617 -1.696 1.00 91.75 89 MET A CA 1
ATOM 649 C C . MET A 1 89 ? -9.606 -1.795 -3.137 1.00 91.75 89 MET A C 1
ATOM 651 O O . MET A 1 89 ? -8.598 -2.451 -3.391 1.00 91.75 89 MET A O 1
ATOM 655 N N . THR A 1 90 ? -10.331 -1.204 -4.078 1.00 92.38 90 THR A N 1
ATOM 656 C CA . THR A 1 90 ? -9.994 -1.204 -5.511 1.00 92.38 90 THR A CA 1
ATOM 657 C C . THR A 1 90 ? -9.917 0.240 -5.996 1.00 92.38 90 THR A C 1
ATOM 659 O O . THR A 1 90 ? -10.334 1.154 -5.289 1.00 92.38 90 THR A O 1
A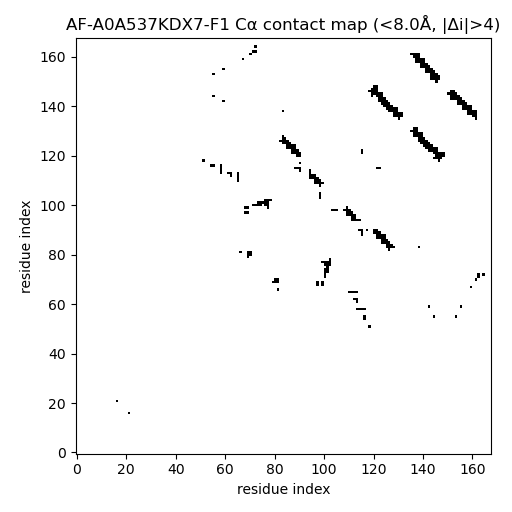TOM 662 N N . GLN A 1 91 ? -9.433 0.497 -7.211 1.00 86.75 91 GLN A N 1
ATOM 663 C CA . GLN A 1 91 ? -9.441 1.875 -7.731 1.00 86.75 91 GLN A CA 1
ATOM 664 C C . GLN A 1 91 ? -10.851 2.480 -7.856 1.00 86.75 91 GLN A C 1
ATOM 666 O O . GLN A 1 91 ? -10.998 3.698 -7.840 1.00 86.75 91 GLN A O 1
ATOM 671 N N . SER A 1 92 ? -11.885 1.644 -7.973 1.00 84.94 92 SER A N 1
ATOM 672 C CA . SER A 1 92 ? -13.280 2.074 -8.105 1.00 84.94 92 SER A CA 1
ATOM 673 C C . SER A 1 92 ? -14.064 2.076 -6.793 1.00 84.94 92 SER A C 1
ATOM 675 O O . SER A 1 92 ? -15.237 2.449 -6.801 1.00 84.94 92 SER A O 1
ATOM 677 N N . SER A 1 93 ? -13.483 1.621 -5.677 1.00 85.56 93 SER A N 1
ATOM 678 C CA . SER A 1 93 ? -14.212 1.613 -4.406 1.00 85.56 93 SER A CA 1
ATOM 679 C C . SER A 1 93 ? -14.481 3.037 -3.935 1.00 85.56 93 SER A C 1
ATOM 681 O O . SER A 1 93 ? -13.600 3.894 -3.982 1.00 85.56 93 SER A O 1
ATOM 683 N N . THR A 1 94 ? -15.698 3.282 -3.453 1.00 85.12 94 THR A N 1
ATOM 684 C CA . THR A 1 94 ? -16.047 4.555 -2.825 1.00 85.12 94 THR A CA 1
ATOM 685 C C . THR A 1 94 ? -15.198 4.742 -1.563 1.00 85.12 94 THR A C 1
ATOM 687 O O . THR A 1 94 ? -15.244 3.867 -0.696 1.00 85.12 94 THR A O 1
ATOM 690 N N . PRO A 1 95 ? -14.433 5.843 -1.438 1.00 83.50 95 PRO A N 1
ATOM 691 C CA . PRO A 1 95 ? -13.603 6.081 -0.262 1.00 83.50 95 PRO A CA 1
ATOM 692 C C . PRO A 1 95 ? -14.450 6.152 1.004 1.00 83.50 95 PRO A C 1
ATOM 694 O O . PRO A 1 95 ? -15.506 6.797 1.014 1.00 83.50 95 PRO A O 1
ATOM 697 N N . ARG A 1 96 ? -13.983 5.535 2.091 1.00 82.88 96 ARG A N 1
ATOM 698 C CA . ARG A 1 96 ? -14.622 5.725 3.394 1.00 82.88 96 ARG A CA 1
ATOM 699 C C . ARG A 1 96 ? -14.246 7.081 3.963 1.00 82.88 96 ARG A C 1
ATOM 701 O O . ARG A 1 96 ? -13.153 7.600 3.748 1.00 82.88 96 ARG A O 1
ATOM 708 N N . THR A 1 97 ? -15.161 7.648 4.731 1.00 80.19 97 THR A N 1
ATOM 709 C CA . THR A 1 97 ? -14.966 8.936 5.392 1.00 80.19 97 THR A CA 1
ATOM 710 C C . THR A 1 97 ? -15.128 8.780 6.890 1.00 80.19 97 THR A C 1
ATOM 712 O O . THR A 1 97 ? -16.113 8.207 7.355 1.00 80.19 97 THR A O 1
ATOM 715 N N . TRP A 1 98 ? -14.186 9.330 7.646 1.00 75.69 98 TRP A N 1
ATOM 716 C CA . TRP A 1 98 ? -14.255 9.416 9.096 1.00 75.69 98 TRP A CA 1
ATOM 717 C C . TRP A 1 98 ? -14.567 10.851 9.533 1.00 75.69 98 TRP A C 1
ATOM 719 O O . TRP A 1 98 ? -13.911 11.801 9.102 1.00 75.69 98 TRP A O 1
ATOM 729 N N . CYS A 1 99 ? -15.576 10.999 10.398 1.00 73.38 99 CYS A N 1
ATOM 730 C CA . CYS A 1 99 ? -16.153 12.287 10.806 1.00 73.38 99 CYS A CA 1
ATOM 731 C C . CYS A 1 99 ? -15.736 12.778 12.198 1.00 73.38 99 CYS A C 1
ATOM 733 O O . CYS A 1 99 ? -16.353 13.699 12.731 1.00 73.38 99 CYS A O 1
ATOM 735 N N . GLY A 1 100 ? -14.696 12.201 12.799 1.00 65.06 100 GLY A N 1
ATOM 736 C CA . GLY A 1 100 ? -14.298 12.572 14.153 1.00 65.06 100 GLY A CA 1
ATOM 737 C C . GLY A 1 100 ? -15.097 11.866 15.247 1.00 65.06 100 GLY A C 1
ATOM 738 O O . GLY A 1 100 ? -16.066 11.147 14.997 1.00 65.06 100 GLY A O 1
ATOM 739 N N . ALA A 1 101 ? -14.685 12.099 16.496 1.00 60.47 101 ALA A N 1
ATOM 740 C CA . ALA A 1 101 ? -15.238 11.418 17.664 1.00 60.47 101 ALA A CA 1
ATOM 741 C C . ALA A 1 101 ? -16.662 11.870 18.074 1.00 60.47 101 ALA A C 1
ATOM 743 O O . ALA A 1 101 ? -17.260 11.304 18.988 1.00 60.47 101 ALA A O 1
ATOM 744 N N . SER A 1 102 ? -17.197 12.914 17.433 1.00 55.16 102 SER A N 1
ATOM 745 C CA . SER A 1 102 ? -18.424 13.612 17.838 1.00 55.16 102 SER A CA 1
ATOM 746 C C . SER A 1 102 ? -19.711 13.095 17.182 1.00 55.16 102 SER A C 1
ATOM 748 O O . SER A 1 102 ? -20.783 13.612 17.487 1.00 55.16 102 SER A O 1
ATOM 750 N N . GLY A 1 103 ? -19.647 12.065 16.330 1.00 52.50 103 GLY A N 1
ATOM 751 C CA . GLY A 1 103 ? -20.840 11.316 15.905 1.00 52.50 103 GLY A CA 1
ATOM 752 C C . GLY A 1 103 ? -21.854 12.047 15.023 1.00 52.50 103 GLY A C 1
ATOM 753 O O . GLY A 1 103 ? -22.970 11.560 14.858 1.00 52.50 103 GLY A O 1
ATOM 754 N N . GLY A 1 104 ? -21.503 13.216 14.483 1.00 56.75 104 GLY A N 1
ATOM 755 C CA . GLY A 1 104 ? -22.398 14.053 13.680 1.00 56.75 104 GLY A CA 1
ATOM 756 C C . GLY A 1 104 ? -22.142 13.987 12.172 1.00 56.75 104 GLY A C 1
ATOM 757 O O . GLY A 1 104 ? -21.140 13.441 11.710 1.00 56.75 104 GLY A O 1
ATOM 758 N N . SER A 1 105 ? -23.047 14.601 11.403 1.00 56.94 105 SER A N 1
ATOM 759 C CA . SER A 1 105 ? -22.874 14.883 9.972 1.00 56.94 105 SER A CA 1
ATOM 760 C C . SER A 1 105 ? -21.588 15.678 9.752 1.00 56.94 105 SER A C 1
ATOM 762 O O . SER A 1 105 ? -21.452 16.742 10.341 1.00 56.94 105 SER A O 1
ATOM 764 N N . CYS A 1 106 ? -20.669 15.184 8.916 1.00 63.84 106 CYS A N 1
ATOM 765 C CA . CYS A 1 106 ? -19.420 15.850 8.532 1.00 63.84 106 CYS A CA 1
ATOM 766 C C . CYS A 1 106 ? -19.693 17.158 7.763 1.00 63.84 106 CYS A C 1
ATOM 768 O O . CYS A 1 106 ? -19.951 17.077 6.561 1.00 63.84 106 CYS A O 1
ATOM 770 N N . PRO A 1 107 ? -19.613 18.366 8.358 1.00 53.56 107 PRO A N 1
ATOM 771 C CA . PRO A 1 107 ? -20.010 19.555 7.622 1.00 53.56 107 PRO A CA 1
ATOM 772 C C . PRO A 1 107 ? -18.880 20.031 6.712 1.00 53.56 107 PRO A C 1
ATOM 774 O O . PRO A 1 107 ? -19.186 20.439 5.608 1.00 53.56 107 PRO A O 1
ATOM 777 N N . ASN A 1 108 ? -17.603 19.958 7.137 1.00 55.34 108 ASN A N 1
ATOM 778 C CA . ASN A 1 108 ? -16.447 20.494 6.386 1.00 55.34 108 ASN A CA 1
ATOM 779 C C . ASN A 1 108 ? -15.065 19.924 6.819 1.00 55.34 108 ASN A C 1
ATOM 781 O O . ASN A 1 108 ? -14.050 20.599 6.678 1.00 55.34 108 ASN A O 1
ATOM 785 N N . GLY A 1 109 ? -14.990 18.714 7.391 1.00 62.12 109 GLY A N 1
ATOM 786 C CA . GLY A 1 109 ? -13.740 18.203 7.993 1.00 62.12 109 GLY A CA 1
ATOM 787 C C . GLY A 1 109 ? -13.591 16.683 8.011 1.00 62.12 109 GLY A C 1
ATOM 788 O O . GLY A 1 109 ? -12.901 16.150 8.875 1.00 62.12 109 GLY A O 1
ATOM 789 N N . ALA A 1 110 ? -14.273 15.986 7.098 1.00 75.69 110 ALA A N 1
ATOM 790 C CA . ALA A 1 110 ? -14.158 14.539 6.971 1.00 75.69 110 ALA A CA 1
ATOM 791 C C . ALA A 1 110 ? -12.732 14.158 6.562 1.00 75.69 110 ALA A C 1
ATOM 793 O O . ALA A 1 110 ? -12.224 14.654 5.554 1.00 75.69 110 ALA A O 1
ATOM 794 N N . VAL A 1 111 ? -12.109 13.240 7.296 1.00 79.38 111 VAL A N 1
ATOM 795 C CA . VAL A 1 111 ? -10.891 12.593 6.807 1.00 79.38 111 VAL A CA 1
ATOM 796 C C . VAL A 1 111 ? -11.331 11.491 5.860 1.00 79.38 111 VAL A C 1
ATOM 798 O O . VAL A 1 111 ? -12.140 10.640 6.226 1.00 79.38 111 VAL A O 1
ATOM 801 N N . THR A 1 112 ? -10.840 11.539 4.629 1.00 86.00 112 THR A N 1
ATOM 802 C CA . THR A 1 112 ? -11.171 10.553 3.599 1.00 86.00 112 THR A CA 1
ATOM 803 C C . THR A 1 112 ? -10.055 9.525 3.508 1.00 86.00 112 THR A C 1
ATOM 805 O O . THR A 1 112 ? -8.881 9.875 3.622 1.00 86.00 112 THR A O 1
ATOM 808 N N . GLU A 1 113 ? -10.434 8.269 3.312 1.00 87.50 113 GLU A N 1
ATOM 809 C CA . GLU A 1 113 ? -9.523 7.161 3.049 1.00 87.50 113 GLU A CA 1
ATOM 810 C C . GLU A 1 113 ? -8.623 7.476 1.840 1.00 87.50 113 GLU A C 1
ATOM 812 O O . GLU A 1 113 ? -9.119 7.960 0.812 1.00 87.50 113 GLU A O 1
ATOM 817 N N . PRO A 1 114 ? -7.302 7.249 1.940 1.00 90.75 114 PRO A N 1
ATOM 818 C CA . PRO A 1 114 ? -6.386 7.542 0.851 1.00 90.75 114 PRO A CA 1
ATOM 819 C C . PRO A 1 114 ? -6.670 6.642 -0.362 1.00 90.75 114 PRO A C 1
ATOM 821 O O . PRO A 1 114 ? -6.741 5.418 -0.224 1.00 90.75 114 PRO A O 1
ATOM 824 N N . PRO A 1 115 ? -6.775 7.208 -1.578 1.00 91.50 115 PRO A N 1
ATOM 825 C CA . PRO A 1 115 ? -7.034 6.418 -2.774 1.00 91.50 115 PRO A CA 1
ATOM 826 C C . PRO A 1 115 ? -5.869 5.470 -3.070 1.00 91.50 115 PRO A C 1
ATOM 828 O O . PRO A 1 115 ? -4.705 5.806 -2.837 1.00 91.50 115 PRO A O 1
ATOM 831 N N . LEU A 1 116 ? -6.185 4.300 -3.634 1.00 92.31 116 LEU A N 1
ATOM 832 C CA . LEU A 1 116 ? -5.175 3.328 -4.053 1.00 92.31 116 LEU A CA 1
ATOM 833 C C . LEU A 1 116 ? -4.225 3.980 -5.075 1.00 92.31 116 LEU A C 1
ATOM 835 O O . LEU A 1 116 ? -4.712 4.610 -6.020 1.00 92.31 116 LEU A O 1
ATOM 839 N N . PRO A 1 117 ? -2.895 3.818 -4.961 1.00 90.56 117 PRO A N 1
ATOM 840 C CA . PRO A 1 117 ? -1.986 4.356 -5.960 1.00 90.56 117 PRO A CA 1
ATOM 841 C C . PRO A 1 117 ? -2.205 3.679 -7.313 1.00 90.56 117 PRO A C 1
ATOM 843 O O . PRO A 1 117 ? -2.463 2.474 -7.399 1.00 90.56 117 PRO A O 1
ATOM 846 N N . PHE A 1 118 ? -2.048 4.447 -8.390 1.00 86.81 118 PHE A N 1
ATOM 847 C CA . PHE A 1 118 ? -2.107 3.900 -9.741 1.00 86.81 118 PHE A CA 1
ATOM 848 C C . PHE A 1 118 ? -1.055 2.801 -9.940 1.00 86.81 118 PHE A C 1
ATOM 850 O O . PHE A 1 118 ? 0.087 2.926 -9.500 1.00 86.81 118 PHE A O 1
ATOM 857 N N . GLY A 1 119 ? -1.441 1.736 -10.644 1.00 85.69 119 GLY A N 1
ATOM 858 C CA . GLY A 1 119 ? -0.571 0.586 -10.916 1.00 85.69 119 GLY A CA 1
ATOM 859 C C . GLY A 1 119 ? -0.708 -0.572 -9.924 1.00 85.69 119 GLY A C 1
ATOM 860 O O . GLY A 1 119 ? -0.085 -1.609 -10.142 1.00 85.69 119 GLY A O 1
ATOM 861 N N . PHE A 1 120 ? -1.543 -0.422 -8.892 1.00 89.88 120 PHE A N 1
ATOM 862 C CA . PHE A 1 120 ? -2.014 -1.524 -8.055 1.00 89.88 120 PHE A CA 1
ATOM 863 C C . PHE A 1 120 ? -3.461 -1.881 -8.402 1.00 89.88 120 PHE A C 1
ATOM 865 O O . PHE A 1 120 ? -4.257 -1.011 -8.768 1.00 89.88 120 PHE A O 1
ATOM 872 N N . ASP A 1 121 ? -3.764 -3.174 -8.315 1.00 92.88 121 ASP A N 1
ATOM 873 C CA . ASP A 1 121 ? -5.062 -3.757 -8.657 1.00 92.88 121 ASP A CA 1
ATOM 874 C C . ASP A 1 121 ? -6.044 -3.590 -7.492 1.00 92.88 121 ASP A C 1
ATOM 876 O O . ASP A 1 121 ? -7.100 -2.965 -7.624 1.00 92.88 121 ASP A O 1
ATOM 880 N N . HIS A 1 122 ? -5.643 -4.079 -6.319 1.00 94.38 122 HIS A N 1
ATOM 881 C CA . HIS A 1 122 ? -6.408 -3.954 -5.089 1.00 94.38 122 HIS A CA 1
ATOM 882 C C . HIS A 1 122 ? -5.508 -3.989 -3.848 1.00 94.38 122 HIS A C 1
ATOM 884 O O . HIS A 1 122 ? -4.347 -4.404 -3.894 1.00 94.38 122 HIS A O 1
ATOM 890 N N . ALA A 1 123 ? -6.063 -3.570 -2.716 1.00 94.31 123 ALA A N 1
ATOM 891 C CA . ALA A 1 123 ? -5.494 -3.792 -1.396 1.00 94.31 123 ALA A CA 1
ATOM 892 C C . ALA A 1 123 ? -6.470 -4.613 -0.551 1.00 94.31 123 ALA A C 1
ATOM 894 O O . ALA A 1 123 ? -7.668 -4.346 -0.554 1.00 94.31 123 ALA A O 1
ATOM 895 N N . SER A 1 124 ? -5.964 -5.598 0.183 1.00 94.56 124 SER A N 1
ATOM 896 C CA . SER A 1 124 ? -6.719 -6.327 1.201 1.00 94.56 124 SER A CA 1
ATOM 897 C C . SER A 1 124 ? -6.262 -5.858 2.569 1.00 94.56 124 SER A C 1
ATOM 899 O O . SER A 1 124 ? -5.085 -6.001 2.903 1.00 94.56 124 SER A O 1
ATOM 901 N N . ILE A 1 125 ? -7.186 -5.328 3.359 1.00 92.62 125 ILE A N 1
ATOM 902 C CA . ILE A 1 125 ? -6.924 -4.922 4.730 1.00 92.62 125 ILE A CA 1
ATOM 903 C C . ILE A 1 125 ? -7.717 -5.838 5.649 1.00 92.62 125 ILE A C 1
ATOM 905 O O . ILE A 1 125 ? -8.947 -5.883 5.605 1.00 92.62 125 ILE A O 1
ATOM 909 N N . THR A 1 126 ? -6.999 -6.569 6.486 1.00 93.31 126 THR A N 1
ATOM 910 C CA . THR A 1 126 ? -7.550 -7.509 7.452 1.00 93.31 126 THR A CA 1
ATOM 911 C C . THR A 1 126 ? -7.269 -6.999 8.852 1.00 93.31 126 THR A C 1
ATOM 913 O O . THR A 1 126 ? -6.120 -6.784 9.226 1.00 93.31 126 THR A O 1
ATOM 916 N N . ILE A 1 127 ? -8.327 -6.815 9.630 1.00 90.25 127 ILE A N 1
ATOM 917 C CA . ILE A 1 127 ? -8.286 -6.384 11.021 1.00 90.25 127 ILE A CA 1
ATOM 918 C C . ILE A 1 127 ? -8.749 -7.559 11.872 1.00 90.25 127 ILE A C 1
ATOM 920 O O . ILE A 1 127 ? -9.872 -8.038 11.713 1.00 90.25 127 ILE A O 1
ATOM 924 N N . THR A 1 128 ? -7.897 -8.025 12.776 1.00 89.38 128 THR A N 1
ATOM 925 C CA . THR A 1 128 ? -8.175 -9.142 13.685 1.00 89.38 128 THR A CA 1
ATOM 926 C C . THR A 1 128 ? -8.022 -8.699 15.131 1.00 89.38 128 THR A C 1
ATOM 928 O O . THR A 1 128 ? -7.117 -7.947 15.477 1.00 89.38 128 THR A O 1
ATOM 931 N N . SER A 1 129 ? -8.907 -9.164 16.009 1.00 84.25 129 SER A N 1
ATOM 932 C CA . SER A 1 129 ? -8.754 -8.957 17.449 1.00 84.25 129 SER A CA 1
ATOM 933 C C . SER A 1 129 ? -7.800 -9.984 18.043 1.00 84.25 129 SER A C 1
ATOM 935 O O . SER A 1 129 ? -7.960 -11.183 17.813 1.00 84.25 129 SER A O 1
ATOM 937 N N . ILE A 1 130 ? -6.870 -9.527 18.871 1.00 80.06 130 ILE A N 1
ATOM 938 C CA . ILE A 1 130 ? -5.907 -10.354 19.588 1.00 80.06 130 ILE A CA 1
ATOM 939 C C . ILE A 1 130 ? -6.050 -10.080 21.075 1.00 80.06 130 ILE A C 1
ATOM 941 O O . ILE A 1 130 ? -6.046 -8.937 21.526 1.00 80.06 130 ILE A O 1
ATOM 945 N N . GLN A 1 131 ? -6.170 -11.156 21.841 1.00 76.31 131 GLN A N 1
ATOM 946 C CA . GLN A 1 131 ? -6.234 -11.086 23.291 1.00 76.31 131 GLN A CA 1
ATOM 947 C C . GLN A 1 131 ? -4.820 -10.929 23.853 1.00 76.31 131 GLN A C 1
ATOM 949 O O . GLN A 1 131 ? -3.959 -11.780 23.629 1.00 76.31 131 GLN A O 1
ATOM 954 N N . VAL A 1 132 ? -4.589 -9.853 24.601 1.00 66.56 132 VAL A N 1
ATOM 955 C CA . VAL A 1 132 ? -3.344 -9.591 25.323 1.00 66.56 132 VAL A CA 1
ATOM 956 C C . VAL A 1 132 ? -3.675 -9.613 26.817 1.00 66.56 132 VAL A C 1
ATOM 958 O O . VAL A 1 132 ? -4.382 -8.755 27.333 1.00 66.56 132 VAL A O 1
ATOM 961 N N . SER A 1 133 ? -3.202 -10.642 27.524 1.00 63.09 133 SER A N 1
ATOM 962 C CA . SER A 1 133 ? -3.331 -10.773 28.985 1.00 63.09 133 SER A CA 1
ATOM 963 C C . SER A 1 133 ? -4.766 -10.664 29.547 1.00 63.09 133 SER A C 1
ATOM 965 O O . SER A 1 133 ? -5.034 -9.858 30.435 1.00 63.09 133 SER A O 1
ATOM 967 N N . GLY A 1 134 ? -5.692 -11.501 29.067 1.00 59.09 134 GLY A N 1
ATOM 968 C CA . GLY A 1 134 ? -6.973 -11.810 29.734 1.00 59.09 134 GLY A CA 1
ATOM 969 C C . GLY A 1 134 ? -8.049 -10.713 29.762 1.00 59.09 134 GLY A C 1
ATOM 970 O O . GLY A 1 134 ? -9.218 -11.039 29.941 1.00 59.09 134 GLY A O 1
ATOM 971 N N . THR A 1 135 ? -7.691 -9.443 29.559 1.00 57.72 135 THR A N 1
ATOM 972 C CA . THR A 1 135 ? -8.623 -8.300 29.588 1.00 57.72 135 THR A CA 1
ATOM 973 C C . THR A 1 135 ? -8.367 -7.242 28.515 1.00 57.72 135 THR A C 1
ATOM 975 O O . THR A 1 135 ? -9.265 -6.445 28.253 1.00 57.72 135 THR A O 1
ATOM 978 N N . GLN A 1 136 ? -7.195 -7.206 27.866 1.00 57.81 136 GLN A N 1
ATOM 979 C CA . GLN A 1 136 ? -6.911 -6.224 26.814 1.00 57.81 136 GLN A CA 1
ATOM 980 C C . GLN A 1 136 ? -7.105 -6.839 25.427 1.00 57.81 136 GLN A C 1
ATOM 982 O O . GLN A 1 136 ? -6.534 -7.881 25.108 1.00 57.81 136 GLN A O 1
ATOM 987 N N . VAL A 1 137 ? -7.883 -6.166 24.580 1.00 68.06 137 VAL A N 1
ATOM 988 C CA . VAL A 1 137 ? -8.037 -6.530 23.168 1.00 68.06 137 VAL A CA 1
ATOM 989 C C . VAL A 1 137 ? -7.166 -5.590 22.338 1.00 68.06 137 VAL A C 1
ATOM 991 O O . VAL A 1 137 ? -7.457 -4.401 22.221 1.00 68.06 137 VAL A O 1
ATOM 994 N N . ALA A 1 138 ? -6.076 -6.099 21.772 1.00 74.88 138 ALA A N 1
ATOM 995 C CA . ALA A 1 138 ? -5.337 -5.402 20.723 1.00 74.88 138 ALA A CA 1
ATOM 996 C C . ALA A 1 138 ? -5.958 -5.737 19.360 1.00 74.88 138 ALA A C 1
ATOM 998 O O . ALA A 1 138 ? -6.552 -6.801 19.189 1.00 74.88 138 ALA A O 1
ATOM 999 N N . LEU A 1 139 ? -5.817 -4.850 18.380 1.00 82.25 139 LEU A N 1
ATOM 1000 C CA . LEU A 1 139 ? -6.186 -5.128 16.996 1.00 82.25 139 LEU A CA 1
ATOM 1001 C C . LEU A 1 139 ? -4.907 -5.322 16.185 1.00 82.25 139 LEU A C 1
ATOM 1003 O O . LEU A 1 139 ? -4.026 -4.471 16.210 1.00 82.25 139 LEU A O 1
ATOM 1007 N N . GLN A 1 140 ? -4.781 -6.426 15.465 1.00 87.12 140 GLN A N 1
ATOM 1008 C CA . GLN A 1 140 ? -3.771 -6.567 14.424 1.00 87.12 140 GLN A CA 1
ATOM 1009 C C . GLN A 1 140 ? -4.367 -6.100 13.105 1.00 87.12 140 GLN A C 1
ATOM 1011 O O . GLN A 1 140 ? -5.480 -6.479 12.750 1.00 87.12 140 GLN A O 1
ATOM 1016 N N . VAL A 1 141 ? -3.607 -5.288 12.379 1.00 88.94 141 VAL A N 1
ATOM 1017 C CA . VAL A 1 141 ? -3.958 -4.819 11.042 1.00 88.94 141 VAL A CA 1
ATOM 1018 C C . VAL A 1 141 ? -2.930 -5.370 10.069 1.00 88.94 141 VAL A C 1
ATOM 1020 O O . VAL A 1 141 ? -1.733 -5.104 10.195 1.00 88.94 141 VAL A O 1
ATOM 1023 N N . VAL A 1 142 ? -3.404 -6.144 9.100 1.00 92.44 142 VAL A N 1
ATOM 1024 C CA . VAL A 1 142 ? -2.609 -6.694 8.006 1.00 92.44 142 VAL A CA 1
ATOM 1025 C C . VAL A 1 142 ? -3.078 -6.055 6.709 1.00 92.44 142 VAL A C 1
ATOM 1027 O O . VAL A 1 142 ? -4.213 -6.258 6.291 1.00 92.44 142 VAL A O 1
ATOM 1030 N N . ILE A 1 143 ? -2.203 -5.291 6.066 1.00 92.62 143 ILE A N 1
ATOM 1031 C CA . ILE A 1 143 ? -2.451 -4.642 4.780 1.00 92.62 143 ILE A CA 1
ATOM 1032 C C . ILE A 1 143 ? -1.621 -5.373 3.734 1.00 92.62 143 ILE A C 1
ATOM 1034 O O . ILE A 1 143 ? -0.395 -5.388 3.815 1.00 92.62 143 ILE A O 1
ATOM 1038 N N . THR A 1 144 ? -2.274 -5.967 2.741 1.00 93.94 144 THR A N 1
ATOM 1039 C CA . THR A 1 144 ? -1.609 -6.571 1.582 1.00 93.94 144 THR A CA 1
ATOM 1040 C C . THR A 1 144 ? -1.982 -5.808 0.327 1.00 93.94 144 THR A C 1
ATOM 1042 O O . THR A 1 144 ? -3.161 -5.694 -0.002 1.00 93.94 144 THR A O 1
ATOM 1045 N N . LEU A 1 145 ? -0.977 -5.301 -0.378 1.00 93.81 145 LEU A N 1
ATOM 1046 C CA . LEU A 1 145 ? -1.144 -4.576 -1.629 1.00 93.81 145 LEU A CA 1
ATOM 1047 C C . LEU A 1 145 ? -0.829 -5.505 -2.802 1.00 93.81 145 LEU A C 1
ATOM 1049 O O . LEU A 1 145 ? 0.224 -6.145 -2.816 1.00 93.81 145 LEU A O 1
ATOM 1053 N N . TYR A 1 146 ? -1.716 -5.555 -3.790 1.00 93.06 146 TYR A N 1
ATOM 1054 C CA . TYR A 1 146 ? -1.617 -6.452 -4.935 1.00 93.06 146 TYR A CA 1
ATOM 1055 C C . TYR A 1 146 ? -1.351 -5.670 -6.220 1.00 93.06 146 TYR A C 1
ATOM 1057 O O . TYR A 1 146 ? -2.032 -4.692 -6.529 1.00 93.06 146 TYR A O 1
ATOM 1065 N N . GLN A 1 147 ? -0.347 -6.104 -6.985 1.00 89.31 147 GLN A N 1
ATOM 1066 C CA . GLN A 1 147 ? -0.040 -5.504 -8.290 1.00 89.31 147 GLN A CA 1
ATOM 1067 C C . GLN A 1 147 ? -0.900 -6.109 -9.410 1.00 89.31 147 GLN A C 1
ATOM 1069 O O . GLN A 1 147 ? -1.196 -5.448 -10.400 1.00 89.31 147 GLN A O 1
ATOM 1074 N N . THR A 1 148 ? -1.308 -7.364 -9.243 1.00 88.62 148 THR A N 1
ATOM 1075 C CA . THR A 1 148 ? -2.276 -8.074 -10.087 1.00 88.62 148 THR A CA 1
ATOM 1076 C C . THR A 1 148 ? -3.220 -8.860 -9.172 1.00 88.62 148 THR A C 1
ATOM 1078 O O . THR A 1 148 ? -2.867 -9.060 -8.008 1.00 88.62 148 THR A O 1
ATOM 1081 N N . PRO A 1 149 ? -4.356 -9.387 -9.665 1.00 87.88 149 PRO A N 1
ATOM 1082 C CA . PRO A 1 149 ? -5.336 -10.071 -8.816 1.00 87.88 149 PRO A CA 1
ATOM 1083 C C . PRO A 1 149 ? -4.783 -11.220 -7.956 1.00 87.88 149 PRO A C 1
ATOM 1085 O O . PRO A 1 149 ? -5.376 -11.569 -6.942 1.00 87.88 149 PRO A O 1
ATOM 1088 N N . SER A 1 150 ? -3.653 -11.819 -8.346 1.00 87.88 150 SER A N 1
ATOM 1089 C CA . SER A 1 150 ? -3.041 -12.963 -7.660 1.00 87.88 150 SER A CA 1
ATOM 1090 C C . SER A 1 150 ? -1.633 -12.707 -7.116 1.00 87.88 150 SER A C 1
ATOM 1092 O O . SER A 1 150 ? -1.084 -13.578 -6.445 1.00 87.88 150 SER A O 1
ATOM 1094 N N . THR A 1 151 ? -1.012 -11.561 -7.416 1.00 88.44 151 THR A N 1
ATOM 1095 C CA . THR A 1 151 ? 0.389 -11.298 -7.054 1.00 88.44 151 THR A CA 1
ATOM 1096 C C . THR A 1 151 ? 0.473 -10.197 -6.007 1.00 88.44 151 THR A C 1
ATOM 1098 O O . THR A 1 151 ? 0.316 -9.009 -6.312 1.00 88.44 151 THR A O 1
ATOM 1101 N N . ALA A 1 152 ? 0.758 -10.603 -4.768 1.00 88.31 152 ALA A N 1
ATOM 1102 C CA . ALA A 1 152 ? 1.050 -9.682 -3.680 1.00 88.31 152 ALA A CA 1
ATOM 1103 C C . ALA A 1 152 ? 2.365 -8.944 -3.964 1.00 88.31 152 ALA A C 1
ATOM 1105 O O . ALA A 1 152 ? 3.400 -9.557 -4.229 1.00 88.31 152 ALA A O 1
ATOM 1106 N N . PHE A 1 153 ? 2.314 -7.618 -3.914 1.00 89.44 153 PHE A N 1
ATOM 1107 C CA . PHE A 1 153 ? 3.483 -6.759 -4.048 1.00 89.44 153 PHE A CA 1
ATOM 1108 C C . PHE A 1 153 ? 4.182 -6.564 -2.703 1.00 89.44 153 PHE A C 1
ATOM 1110 O O . PHE A 1 153 ? 5.404 -6.667 -2.613 1.00 89.44 153 PHE A O 1
ATOM 1117 N N . THR A 1 154 ? 3.408 -6.275 -1.655 1.00 87.81 154 THR A N 1
ATOM 1118 C CA . THR A 1 154 ? 3.918 -6.118 -0.291 1.00 87.81 154 THR A CA 1
ATOM 1119 C C . THR A 1 154 ? 2.827 -6.403 0.734 1.00 87.81 154 THR A C 1
ATOM 1121 O O . THR A 1 154 ? 1.644 -6.175 0.468 1.00 87.81 154 THR A O 1
ATOM 1124 N N . THR A 1 155 ? 3.237 -6.857 1.916 1.00 90.06 155 THR A N 1
ATOM 1125 C CA . THR A 1 155 ? 2.365 -7.063 3.072 1.00 90.06 155 THR A CA 1
ATOM 1126 C C . THR A 1 155 ? 2.966 -6.360 4.280 1.00 90.06 155 THR A C 1
ATOM 1128 O O . THR A 1 155 ? 4.107 -6.630 4.654 1.00 90.06 155 THR A O 1
ATOM 1131 N N . LEU A 1 156 ? 2.190 -5.481 4.909 1.00 88.75 156 LEU A N 1
ATOM 1132 C CA . LEU A 1 156 ? 2.486 -4.908 6.215 1.00 88.75 156 LEU A CA 1
ATOM 1133 C C . LEU A 1 156 ? 1.582 -5.566 7.257 1.00 88.75 156 LEU A C 1
ATOM 1135 O O . LEU A 1 156 ? 0.377 -5.656 7.056 1.00 88.75 156 LEU A O 1
ATOM 1139 N N . SER A 1 157 ? 2.149 -5.970 8.389 1.00 88.19 157 SER A N 1
ATOM 1140 C CA . SER A 1 157 ? 1.389 -6.363 9.576 1.00 88.19 157 SER A CA 1
ATOM 1141 C C . SER A 1 157 ? 1.814 -5.484 10.740 1.00 88.19 157 SER A C 1
ATOM 1143 O O . SER A 1 157 ? 3.003 -5.396 11.042 1.00 88.19 157 SER A O 1
ATOM 1145 N N . THR A 1 158 ? 0.851 -4.869 11.414 1.00 85.19 158 THR A N 1
ATOM 1146 C CA . THR A 1 158 ? 1.080 -4.033 12.593 1.00 85.19 158 THR A CA 1
ATOM 1147 C C . THR A 1 158 ? 0.042 -4.316 13.677 1.00 85.19 158 THR A C 1
ATOM 1149 O O . THR A 1 158 ? -0.975 -4.961 13.422 1.00 85.19 158 THR A O 1
ATOM 1152 N N . TYR A 1 159 ? 0.290 -3.812 14.881 1.00 80.31 159 TYR A N 1
ATOM 1153 C CA . TYR A 1 159 ? -0.637 -3.883 16.002 1.00 80.31 159 TYR A CA 1
ATOM 1154 C C . TYR A 1 159 ? -1.074 -2.477 16.393 1.00 80.31 159 TYR A C 1
ATOM 1156 O O . TYR A 1 159 ? -0.260 -1.564 16.516 1.00 80.31 159 TYR A O 1
ATOM 1164 N N . VAL A 1 160 ? -2.371 -2.325 16.615 1.00 73.06 160 VAL A N 1
ATOM 1165 C CA . VAL A 1 160 ? -3.016 -1.106 17.073 1.00 73.06 160 VAL A CA 1
ATOM 1166 C C . VAL A 1 160 ? -3.674 -1.397 18.420 1.00 73.06 160 VAL A C 1
ATOM 1168 O O . VAL A 1 160 ? -4.447 -2.344 18.568 1.00 73.06 160 VAL A O 1
ATOM 1171 N N . SER A 1 161 ? -3.368 -0.590 19.433 1.00 63.72 161 SER A N 1
ATOM 1172 C CA . SER A 1 161 ? -4.010 -0.692 20.744 1.00 63.72 161 SER A CA 1
ATOM 1173 C C . SER A 1 161 ? -5.456 -0.202 20.670 1.00 63.72 161 SER A C 1
ATOM 1175 O O . SER A 1 161 ? -5.694 0.903 20.184 1.00 63.72 161 SER A O 1
ATOM 1177 N N . SER A 1 162 ? -6.418 -0.972 21.187 1.00 58.31 162 SER A N 1
ATOM 1178 C CA . SER A 1 162 ? -7.762 -0.451 21.458 1.00 58.31 162 SER A CA 1
ATOM 1179 C C . SER A 1 162 ? -7.822 0.054 22.902 1.00 58.31 162 SER A C 1
ATOM 1181 O O . SER A 1 162 ? -7.399 -0.635 23.832 1.00 58.31 162 SER A O 1
ATOM 1183 N N . PHE A 1 163 ? -8.291 1.287 23.096 1.00 53.38 163 PHE A N 1
ATOM 1184 C CA . PHE A 1 163 ? -8.486 1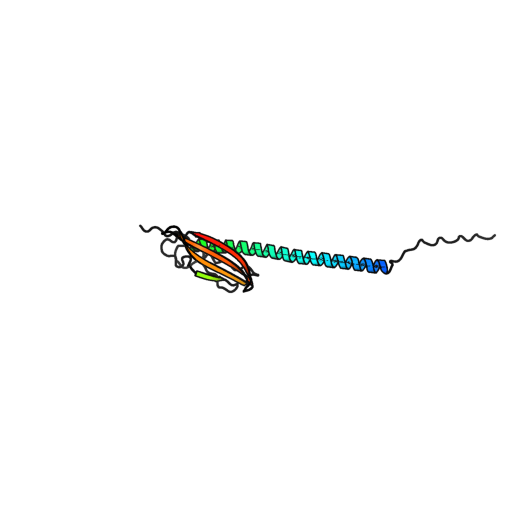.860 24.426 1.00 53.38 163 PHE A CA 1
ATOM 1185 C C . PHE A 1 163 ? -9.975 1.819 24.758 1.00 53.38 163 PHE A C 1
ATOM 1187 O O . PHE A 1 163 ? -10.724 2.740 24.435 1.00 53.38 163 PHE A O 1
ATOM 1194 N N . THR A 1 164 ? -10.431 0.757 25.415 1.00 50.16 164 THR A N 1
ATOM 1195 C CA . THR A 1 164 ? -11.736 0.788 26.082 1.00 50.16 164 THR A CA 1
ATOM 1196 C C . THR A 1 164 ? -11.637 1.701 27.298 1.00 50.16 164 THR A C 1
ATOM 1198 O O . THR A 1 164 ? -10.847 1.449 28.208 1.00 50.16 164 THR A O 1
ATOM 1201 N N . LYS A 1 165 ? -12.435 2.775 27.322 1.00 43.38 165 LYS A N 1
ATOM 1202 C CA . LYS A 1 165 ? -12.603 3.618 28.510 1.00 43.38 165 LYS A CA 1
ATOM 1203 C C . LYS A 1 165 ? -13.064 2.722 29.664 1.00 43.38 165 LYS A C 1
ATOM 1205 O O . LYS A 1 165 ? -14.096 2.065 29.540 1.00 43.38 165 LYS A O 1
ATOM 1210 N N . ALA A 1 166 ? -12.313 2.690 30.763 1.00 40.19 166 ALA A N 1
ATOM 1211 C CA . ALA A 1 166 ? -12.796 2.088 31.999 1.00 40.19 166 ALA A CA 1
ATOM 1212 C C . ALA A 1 166 ? -14.094 2.813 32.394 1.00 40.19 166 ALA A C 1
ATOM 1214 O O . ALA A 1 166 ? -14.111 4.044 32.489 1.00 40.19 166 ALA A O 1
ATOM 1215 N N . GLY A 1 167 ? -15.194 2.066 32.516 1.00 39.16 167 GLY A N 1
ATOM 1216 C CA . GLY A 1 167 ? -16.439 2.599 33.068 1.00 39.16 167 GLY A CA 1
ATOM 1217 C C . GLY A 1 167 ? -16.214 3.127 34.493 1.00 39.16 167 GLY A C 1
ATOM 1218 O O . GLY A 1 167 ? -15.236 2.716 35.120 1.00 39.16 167 GLY A O 1
ATOM 1219 N N . PRO A 1 168 ? -17.058 4.065 34.962 1.00 45.72 168 PRO A N 1
ATOM 1220 C CA . PRO A 1 168 ? -16.953 4.627 36.308 1.00 45.72 168 PRO A CA 1
ATOM 1221 C C . PRO A 1 168 ? -17.017 3.558 37.404 1.00 45.72 168 PRO A C 1
ATOM 1223 O O . PRO A 1 168 ? -17.715 2.538 37.196 1.00 45.72 168 PRO A O 1
#

Mean predicted aligned error: 14.0 Å

Foldseek 3Di:
DDDDDDDDDDPDDPPDQDPVNVVVVVVVVVVVVVVVVVVVVVVVVVVVLVVVVVLVVVLVVQQVVVLLQLLDDADPAFPGRNDAAKDKAAQPDDWDWGQGNPNDDNPDDTDTRDHDDPQWGMKMWGWHWDDDPPPFTKIKIKIWTHNDPPHTPDIDIDIHGHDDPDDD

pLDDT: mean 75.93, std 14.94, range [39.16, 94.56]

Solvent-accessible surface area (backbone atoms only — not comparable to full-atom values): 10153 Å² total; per-residue (Å²): 140,83,83,84,82,78,84,76,82,76,77,82,73,85,76,70,84,47,74,65,56,53,52,51,52,52,50,53,50,49,52,52,51,52,51,51,49,52,51,50,53,52,50,52,55,51,53,50,52,53,51,52,51,50,52,51,51,58,45,52,53,47,44,52,52,50,51,50,61,42,46,45,86,56,86,82,46,50,90,58,64,68,6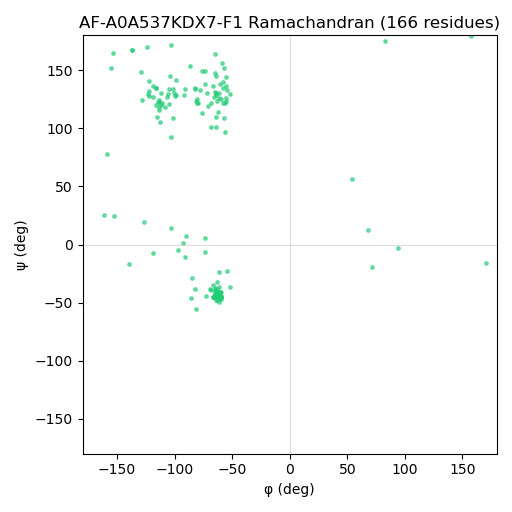7,72,44,73,49,74,47,39,79,82,54,80,70,56,69,47,51,62,50,75,49,54,84,62,85,88,73,55,49,64,51,70,75,68,62,88,79,48,48,39,32,41,40,37,31,42,79,39,82,48,86,95,79,43,54,33,34,37,42,35,41,36,36,17,52,40,100,86,42,76,69,50,75,51,77,50,78,45,76,57,72,78,77,80,75,135

Nearest PDB structures (foldseek):
  8fjp-assembly1_A  TM=8.388E-01  e=1.948E+00  Aedes aegypti
  4l8h-assembly1_B  TM=3.692E-01  e=1.029E+00  Qubevirus durum
  6yfi-assembly2_C  TM=3.297E-01  e=3.479E+00  Leviviridae sp.

Organism: NCBI:txid2569760

InterPro domains:
  IPR012902 Prokaryotic N-terminal methylation site [PF07963] (12-37)
  IPR012902 Prokaryotic N-terminal methylation site [TIGR02532] (14-37)

Radius of gyration: 34.35 Å; Cα contacts (8 Å, |Δi|>4): 197; chains: 1; bounding box: 91×36×111 Å

Sequence (168 aa):
MSHPVYPGRSPRGQRGFTIIETVMSTALLGILVLSALGGLLFGMVQARGSQNRAAAATWIEAELSFLLLQNGPCTSTCNSPLAVGTYTMTQSSTPRTWCGASGGSCPNGAVTEPPLPFGFDHASITITSIQVSGTQVALQVVITLYQTPSTAFTTLSTYVSSFTKAGP